Protein AF-A0A7L5AVE3-F1 (afdb_monomer_lite)

Radius of gyration: 14.56 Å; chains: 1; bounding box: 32×27×38 Å

Structure (mmCIF, N/CA/C/O backbone):
data_AF-A0A7L5AVE3-F1
#
_entry.id   AF-A0A7L5AVE3-F1
#
loop_
_atom_site.group_PDB
_atom_site.id
_atom_site.type_symbol
_atom_site.label_atom_id
_atom_site.label_alt_id
_atom_site.label_comp_id
_atom_site.label_asym_id
_atom_site.label_entity_id
_atom_site.label_seq_id
_atom_site.pdbx_PDB_ins_code
_atom_site.Cartn_x
_atom_site.Cartn_y
_atom_site.Cartn_z
_atom_site.occupancy
_atom_site.B_iso_or_equiv
_atom_site.auth_seq_id
_atom_site.auth_comp_id
_atom_site.auth_asym_id
_atom_site.auth_atom_id
_atom_site.pdbx_PDB_model_num
ATOM 1 N N . MET A 1 1 ? 0.271 -11.157 -12.450 1.00 32.31 1 MET A N 1
ATOM 2 C CA . MET A 1 1 ? 1.332 -10.731 -11.512 1.00 32.31 1 MET A CA 1
ATOM 3 C C . MET A 1 1 ? 2.029 -9.513 -12.102 1.00 32.31 1 MET A C 1
ATOM 5 O O . MET A 1 1 ? 2.931 -9.669 -12.912 1.00 32.31 1 MET A O 1
ATOM 9 N N . CYS A 1 2 ? 1.557 -8.308 -11.782 1.00 37.09 2 CYS A N 1
ATOM 10 C CA . CYS A 1 2 ? 2.180 -7.060 -12.227 1.00 37.09 2 CYS A CA 1
ATOM 11 C C . CYS A 1 2 ? 2.729 -6.367 -10.987 1.00 37.09 2 CYS A C 1
ATOM 13 O O . CYS A 1 2 ? 1.977 -6.069 -10.064 1.00 37.09 2 CYS A O 1
ATOM 15 N N . GLY A 1 3 ? 4.049 -6.240 -10.952 1.00 42.44 3 GLY A N 1
ATOM 16 C CA . GLY A 1 3 ? 4.828 -5.775 -9.820 1.00 42.44 3 GLY A CA 1
ATOM 17 C C . GLY A 1 3 ? 6.293 -5.938 -10.089 1.00 42.44 3 GLY A C 1
ATOM 18 O O . GLY A 1 3 ? 6.724 -7.070 -10.273 1.00 42.44 3 GLY A O 1
ATOM 19 N N . ALA A 1 4 ? 7.013 -4.830 -10.243 1.00 49.75 4 ALA A N 1
ATOM 20 C CA . ALA A 1 4 ? 8.411 -4.775 -10.685 1.00 49.75 4 ALA A CA 1
ATOM 21 C C . ALA A 1 4 ? 8.754 -5.462 -12.040 1.00 49.75 4 ALA A C 1
ATOM 23 O O . ALA A 1 4 ? 9.842 -5.262 -12.566 1.00 49.75 4 ALA A O 1
ATOM 24 N N . ALA A 1 5 ? 7.848 -6.224 -12.666 1.00 46.47 5 ALA A N 1
ATOM 25 C CA . ALA A 1 5 ? 8.139 -7.030 -13.858 1.00 46.47 5 ALA A CA 1
ATOM 26 C C . ALA A 1 5 ? 7.971 -6.315 -15.216 1.00 46.47 5 ALA A C 1
ATOM 28 O O . ALA A 1 5 ? 8.279 -6.914 -16.243 1.00 46.47 5 ALA A O 1
ATOM 29 N N . ILE A 1 6 ? 7.481 -5.069 -15.272 1.00 47.53 6 ILE A N 1
ATOM 30 C CA . ILE A 1 6 ? 7.156 -4.436 -16.567 1.00 47.53 6 ILE A CA 1
ATOM 31 C C . ILE A 1 6 ? 8.390 -3.884 -17.310 1.00 47.53 6 ILE A C 1
ATOM 33 O O . ILE A 1 6 ? 8.330 -3.768 -18.531 1.00 47.53 6 ILE A O 1
ATOM 37 N N . CYS A 1 7 ? 9.536 -3.655 -16.658 1.00 43.16 7 CYS A N 1
ATOM 38 C CA . CYS A 1 7 ? 10.687 -3.038 -17.344 1.00 43.16 7 CYS A CA 1
ATOM 39 C C . CYS A 1 7 ? 11.951 -3.908 -17.478 1.00 43.16 7 CYS A C 1
ATOM 41 O O . CYS A 1 7 ? 12.783 -3.627 -18.341 1.00 43.16 7 CYS A O 1
ATOM 43 N N . MET A 1 8 ? 12.117 -5.011 -16.739 1.00 45.31 8 MET A N 1
ATOM 44 C CA . MET A 1 8 ? 13.427 -5.694 -16.692 1.00 45.31 8 MET A CA 1
ATOM 45 C C . MET A 1 8 ? 13.840 -6.457 -17.974 1.00 45.31 8 MET A C 1
ATOM 47 O O . MET A 1 8 ? 14.956 -6.959 -18.050 1.00 45.31 8 MET A O 1
ATOM 51 N N . TRP A 1 9 ? 13.007 -6.501 -19.019 1.00 43.12 9 TRP A N 1
ATOM 52 C CA . TRP A 1 9 ? 13.384 -7.102 -20.310 1.00 43.12 9 TRP A CA 1
ATOM 53 C C . TRP A 1 9 ? 13.740 -6.095 -21.417 1.00 43.12 9 TRP A C 1
ATOM 55 O O . TRP A 1 9 ? 14.182 -6.516 -22.484 1.00 43.12 9 TRP A O 1
ATOM 65 N N . ARG A 1 10 ? 13.603 -4.775 -21.198 1.00 43.09 10 ARG A N 1
ATOM 66 C CA . ARG A 1 10 ? 13.800 -3.762 -22.262 1.00 43.09 10 ARG A CA 1
ATOM 67 C C . ARG A 1 10 ? 14.923 -2.742 -22.008 1.00 43.09 10 ARG A C 1
ATOM 69 O O . ARG A 1 10 ? 15.027 -1.776 -22.756 1.00 43.09 10 ARG A O 1
ATOM 76 N N . HIS A 1 11 ? 15.799 -2.946 -21.020 1.00 46.97 11 HIS A N 1
ATOM 77 C CA . HIS A 1 11 ? 16.812 -1.930 -20.664 1.00 46.97 11 HIS A CA 1
ATOM 78 C C . HIS A 1 11 ? 18.284 -2.361 -20.735 1.00 46.97 11 HIS A C 1
ATOM 80 O O . HIS A 1 11 ? 19.157 -1.500 -20.700 1.00 46.97 11 HIS A O 1
ATOM 86 N N . ALA A 1 12 ? 18.607 -3.636 -20.966 1.00 45.16 12 ALA A N 1
ATOM 87 C CA . ALA A 1 12 ? 20.004 -4.096 -20.968 1.00 45.16 12 ALA A CA 1
ATOM 88 C C . ALA A 1 12 ? 20.859 -3.652 -22.185 1.00 45.16 12 ALA A C 1
ATOM 90 O O . ALA A 1 12 ? 22.013 -4.053 -22.290 1.00 45.16 12 ALA A O 1
ATOM 91 N N . ALA A 1 13 ? 20.331 -2.846 -23.118 1.00 48.44 13 ALA A N 1
ATOM 92 C CA . ALA A 1 13 ? 20.991 -2.573 -24.402 1.00 48.44 13 ALA A CA 1
ATOM 93 C C . ALA A 1 13 ? 21.561 -1.151 -24.586 1.00 48.44 13 ALA A C 1
ATOM 95 O O . ALA A 1 13 ? 22.109 -0.886 -25.655 1.00 48.44 13 ALA A O 1
ATOM 96 N N . ARG A 1 14 ? 21.412 -0.209 -23.636 1.00 47.72 14 ARG A N 1
ATOM 97 C CA . ARG A 1 14 ? 21.667 1.219 -23.942 1.00 47.72 14 ARG A CA 1
ATOM 98 C C . ARG A 1 14 ? 22.361 2.097 -22.894 1.00 47.72 14 ARG A C 1
ATOM 100 O O . ARG A 1 14 ? 22.279 3.306 -23.018 1.00 47.72 14 ARG A O 1
ATOM 107 N N . GLY A 1 15 ? 23.114 1.517 -21.963 1.00 53.09 15 GLY A N 1
ATOM 108 C CA . GLY A 1 15 ? 24.324 2.148 -21.401 1.00 53.09 15 GLY A CA 1
ATOM 109 C C . GLY A 1 15 ? 24.234 3.464 -20.608 1.00 53.09 15 GLY A C 1
ATOM 110 O O . GLY A 1 15 ? 25.232 3.800 -19.992 1.00 53.09 15 GLY A O 1
ATOM 111 N N . ASP A 1 16 ? 23.103 4.162 -20.542 1.00 53.38 16 ASP A N 1
ATOM 112 C CA . ASP A 1 16 ? 22.892 5.367 -19.730 1.00 53.38 16 ASP A CA 1
ATOM 113 C C . ASP A 1 16 ? 21.445 5.376 -19.180 1.00 53.38 16 ASP A C 1
ATOM 115 O O . ASP A 1 16 ? 20.556 4.780 -19.787 1.00 53.38 16 ASP A O 1
ATOM 119 N N . ASP A 1 17 ? 21.226 6.041 -18.033 1.00 52.78 17 ASP A N 1
ATOM 120 C CA . ASP A 1 17 ? 19.947 6.291 -17.313 1.00 52.78 17 ASP A CA 1
ATOM 121 C C . ASP A 1 17 ? 19.435 5.321 -16.212 1.00 52.78 17 ASP A C 1
ATOM 123 O O . ASP A 1 17 ? 18.315 5.486 -15.717 1.00 52.78 17 ASP A O 1
ATOM 127 N N . ASP A 1 18 ? 20.234 4.375 -15.702 1.00 53.53 18 ASP A N 1
ATOM 128 C CA . ASP A 1 18 ? 19.769 3.412 -14.668 1.00 53.53 18 ASP A CA 1
ATOM 129 C C . ASP A 1 18 ? 19.253 4.093 -13.371 1.00 53.53 18 ASP A C 1
ATOM 131 O O . ASP A 1 18 ? 18.239 3.694 -12.795 1.00 53.53 18 ASP A O 1
ATOM 135 N N . HIS A 1 19 ? 19.892 5.184 -12.922 1.00 56.19 19 HIS A N 1
ATOM 136 C CA . HIS A 1 19 ? 19.535 5.850 -11.658 1.00 56.19 19 HIS A CA 1
ATOM 137 C C . HIS A 1 19 ? 18.272 6.726 -11.744 1.00 56.19 19 HIS A C 1
ATOM 139 O O . HIS A 1 19 ? 17.438 6.711 -10.827 1.00 56.19 19 HIS A O 1
ATOM 145 N N . GLN A 1 20 ? 18.107 7.486 -12.835 1.00 60.66 20 GLN A N 1
ATOM 146 C CA . GLN A 1 20 ? 16.886 8.270 -13.046 1.00 60.66 20 GLN A CA 1
ATOM 147 C C . GLN A 1 20 ? 15.697 7.341 -13.291 1.00 60.66 20 GLN A C 1
ATOM 149 O O . GLN A 1 20 ? 14.629 7.562 -12.719 1.00 60.66 20 GLN A O 1
ATOM 154 N N . THR A 1 21 ? 15.910 6.246 -14.025 1.00 69.00 21 THR A N 1
ATOM 155 C CA . THR A 1 21 ? 14.882 5.231 -14.286 1.00 69.00 21 THR A CA 1
ATOM 156 C C . THR A 1 21 ? 14.379 4.599 -12.989 1.00 69.00 21 THR A C 1
ATOM 158 O O . THR A 1 21 ? 13.177 4.631 -12.737 1.00 69.00 21 THR A O 1
ATOM 161 N N . ARG A 1 22 ? 15.273 4.161 -12.087 1.00 70.12 22 ARG A N 1
ATOM 162 C CA . ARG A 1 22 ? 14.869 3.630 -10.768 1.00 70.12 22 ARG A CA 1
ATOM 163 C C . ARG A 1 22 ? 14.072 4.631 -9.936 1.00 70.12 22 ARG A C 1
ATOM 165 O O . ARG A 1 22 ? 13.112 4.260 -9.265 1.00 70.12 22 ARG A O 1
ATOM 172 N N . SER A 1 23 ? 14.457 5.906 -9.969 1.00 73.44 23 SER A N 1
ATOM 173 C CA . SER A 1 23 ? 13.751 6.961 -9.232 1.00 73.44 23 SER A CA 1
ATOM 174 C C . SER A 1 23 ? 12.354 7.233 -9.808 1.00 73.44 23 SER A C 1
ATOM 176 O O . SER A 1 23 ? 11.411 7.492 -9.053 1.00 73.44 23 SER A O 1
ATOM 178 N N . VAL A 1 24 ? 12.209 7.153 -11.134 1.00 77.31 24 VAL A N 1
ATOM 179 C CA . VAL A 1 24 ? 10.928 7.276 -11.843 1.00 77.31 24 VAL A CA 1
ATOM 180 C C . VAL A 1 24 ? 10.030 6.073 -11.555 1.00 77.31 24 VAL A C 1
ATOM 182 O O . VAL A 1 24 ? 8.879 6.271 -11.166 1.00 77.31 24 VAL A O 1
ATOM 185 N N . GLU A 1 25 ? 10.551 4.851 -11.653 1.00 78.81 25 GLU A N 1
ATOM 186 C CA . GLU A 1 25 ? 9.823 3.616 -11.333 1.00 78.81 25 GLU A CA 1
ATOM 187 C C . GLU A 1 25 ? 9.346 3.615 -9.879 1.00 78.8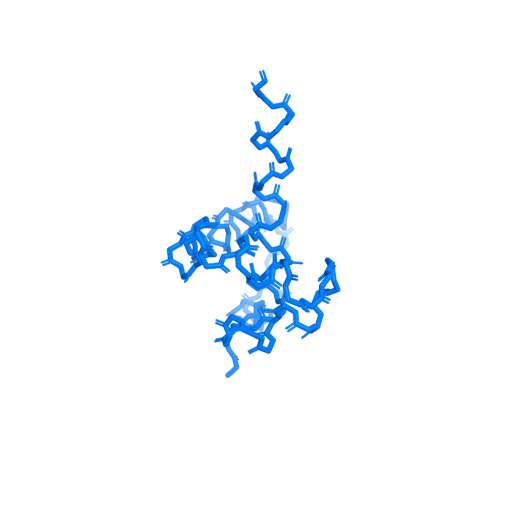1 25 GLU A C 1
ATOM 189 O O . GLU A 1 25 ? 8.153 3.465 -9.624 1.00 78.81 25 GLU A O 1
ATOM 194 N N . ALA A 1 26 ? 10.220 3.957 -8.927 1.00 81.00 26 ALA A N 1
ATOM 195 C CA . ALA A 1 26 ? 9.842 4.088 -7.522 1.00 81.00 26 ALA A CA 1
ATOM 196 C C . ALA A 1 26 ? 8.795 5.192 -7.285 1.00 81.00 26 ALA A C 1
ATOM 198 O O . ALA A 1 26 ? 8.039 5.150 -6.313 1.00 81.00 26 ALA A O 1
ATOM 199 N N . ARG A 1 27 ? 8.728 6.230 -8.130 1.00 81.56 27 ARG A N 1
ATOM 200 C CA . ARG A 1 27 ? 7.652 7.233 -8.056 1.00 81.56 27 ARG A CA 1
ATOM 201 C C . ARG A 1 27 ? 6.329 6.664 -8.562 1.00 81.56 27 ARG A C 1
ATOM 203 O O . ARG A 1 27 ? 5.303 6.918 -7.934 1.00 81.56 27 ARG A O 1
ATOM 210 N N . ILE A 1 28 ? 6.358 5.919 -9.663 1.00 85.12 28 ILE A N 1
ATOM 211 C CA . ILE A 1 28 ? 5.178 5.272 -10.248 1.00 85.12 28 ILE A CA 1
ATOM 212 C C . ILE A 1 28 ? 4.623 4.229 -9.277 1.00 85.12 28 ILE A C 1
ATOM 214 O O . ILE A 1 28 ? 3.442 4.292 -8.941 1.00 85.12 28 ILE A O 1
ATOM 218 N N . ASP A 1 29 ? 5.472 3.357 -8.736 1.00 85.62 29 ASP A N 1
ATOM 219 C CA . ASP A 1 29 ? 5.078 2.321 -7.778 1.00 85.62 29 ASP A CA 1
ATOM 220 C C . ASP A 1 29 ? 4.379 2.917 -6.552 1.00 85.62 29 ASP A C 1
ATOM 222 O O . ASP A 1 29 ? 3.335 2.429 -6.120 1.00 85.62 29 ASP A O 1
ATOM 226 N N . ARG A 1 30 ? 4.891 4.039 -6.031 1.00 85.75 30 ARG A N 1
ATOM 227 C CA . ARG A 1 30 ? 4.256 4.766 -4.922 1.00 85.75 30 ARG A CA 1
ATOM 228 C C . ARG A 1 30 ? 2.899 5.353 -5.298 1.00 85.75 30 ARG A C 1
ATOM 230 O O . ARG A 1 30 ? 1.968 5.281 -4.502 1.00 85.75 30 ARG A O 1
ATOM 237 N N . GLN A 1 31 ? 2.764 5.928 -6.493 1.00 87.12 31 GLN A N 1
ATOM 238 C CA . GLN A 1 31 ? 1.480 6.463 -6.959 1.00 87.12 31 GLN A CA 1
ATOM 239 C C . GLN A 1 31 ? 0.433 5.357 -7.114 1.00 87.12 31 GLN A C 1
ATOM 241 O O . GLN A 1 31 ? -0.707 5.533 -6.681 1.00 87.12 31 GLN A O 1
ATOM 246 N N . VAL A 1 32 ? 0.827 4.214 -7.679 1.00 87.31 32 VAL A N 1
ATOM 247 C CA . VAL A 1 32 ? -0.029 3.027 -7.791 1.00 87.31 32 VAL A CA 1
ATOM 248 C C . VAL A 1 32 ? -0.430 2.539 -6.398 1.00 87.31 32 VAL A C 1
ATOM 250 O O . VAL A 1 32 ? -1.617 2.354 -6.133 1.00 87.31 32 VAL A O 1
ATOM 253 N N . ALA A 1 33 ? 0.529 2.412 -5.481 1.00 87.94 33 ALA A N 1
ATOM 254 C CA . ALA A 1 33 ? 0.274 1.954 -4.122 1.00 87.94 33 ALA A CA 1
ATOM 255 C C . ALA A 1 33 ? -0.690 2.872 -3.352 1.00 87.94 33 ALA A C 1
ATOM 257 O O . ALA A 1 33 ? -1.637 2.383 -2.743 1.00 87.94 33 ALA A O 1
ATOM 258 N N . CYS A 1 34 ? -0.521 4.195 -3.440 1.00 89.25 34 CYS A N 1
ATOM 259 C CA . CYS A 1 34 ? -1.434 5.166 -2.824 1.00 89.25 34 CYS A CA 1
ATOM 260 C C . CYS A 1 34 ? -2.841 5.177 -3.438 1.00 89.25 34 CYS A C 1
ATOM 262 O O . CYS A 1 34 ? -3.768 5.685 -2.811 1.00 89.25 34 CYS A O 1
ATOM 264 N N . ARG A 1 35 ? -3.010 4.661 -4.662 1.00 89.88 35 ARG A N 1
ATOM 265 C CA . ARG A 1 35 ? -4.318 4.559 -5.323 1.00 89.88 35 ARG A CA 1
ATOM 266 C C . ARG A 1 35 ? -5.043 3.256 -4.990 1.00 89.88 35 ARG A C 1
ATOM 268 O O . ARG A 1 35 ? -6.269 3.251 -4.976 1.00 89.88 35 ARG A O 1
ATOM 275 N N . LEU A 1 36 ? -4.299 2.180 -4.735 1.00 87.50 36 LEU A N 1
ATOM 276 C CA . LEU A 1 36 ? -4.846 0.865 -4.383 1.00 87.50 36 LEU A CA 1
ATOM 277 C C . LEU A 1 36 ? -5.083 0.704 -2.877 1.00 87.50 36 LEU A C 1
ATOM 279 O O . LEU A 1 36 ? -6.058 0.080 -2.476 1.00 87.50 36 LEU A O 1
ATOM 283 N N . ILE A 1 37 ? -4.219 1.282 -2.041 1.00 88.50 37 ILE A N 1
ATOM 284 C CA . ILE A 1 37 ? -4.314 1.176 -0.586 1.00 88.50 37 ILE A CA 1
ATOM 285 C C . ILE A 1 37 ? -4.852 2.485 -0.010 1.00 88.50 37 ILE A C 1
ATOM 287 O O . ILE A 1 37 ? -4.209 3.535 -0.087 1.00 88.50 37 ILE A O 1
ATOM 291 N N . THR A 1 38 ? -6.007 2.412 0.654 1.00 89.62 38 THR A N 1
ATOM 292 C CA . THR A 1 38 ? -6.502 3.529 1.466 1.00 89.62 38 THR A CA 1
ATOM 293 C C . THR A 1 38 ? -5.861 3.508 2.862 1.00 89.62 38 THR A C 1
ATOM 295 O O . THR A 1 38 ? -5.615 2.429 3.408 1.00 89.62 38 THR A O 1
ATOM 298 N N . PRO A 1 39 ? -5.634 4.672 3.504 1.00 87.50 39 PRO A N 1
ATOM 299 C CA . PRO A 1 39 ? -5.080 4.717 4.861 1.00 87.50 39 PRO A CA 1
ATOM 300 C C . PRO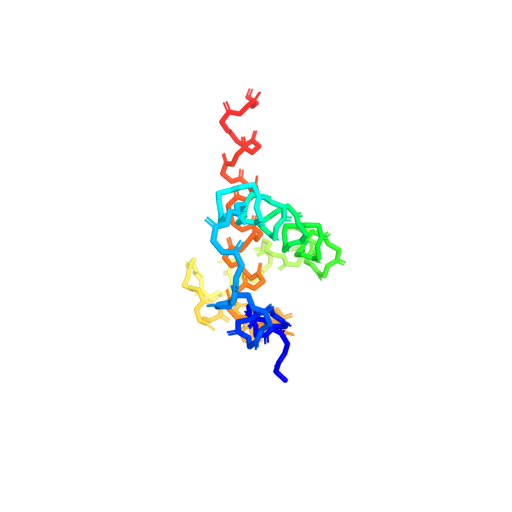 A 1 39 ? -5.920 3.956 5.896 1.00 87.50 39 PRO A C 1
ATOM 302 O O . PRO A 1 39 ? -5.368 3.390 6.836 1.00 87.50 39 PRO A O 1
ATOM 305 N N . GLY A 1 40 ? -7.248 3.938 5.727 1.00 87.69 40 GLY A N 1
ATOM 306 C CA . GLY A 1 40 ? -8.168 3.208 6.601 1.00 87.69 40 GLY A CA 1
ATOM 307 C C . GLY A 1 40 ? -8.029 1.692 6.463 1.00 87.69 40 GLY A C 1
ATOM 308 O O . GLY A 1 40 ? -7.858 1.013 7.472 1.00 87.69 40 GLY A O 1
ATOM 309 N N . ALA A 1 41 ? -8.022 1.177 5.228 1.00 87.31 41 ALA A N 1
ATOM 310 C CA . ALA A 1 41 ? -7.833 -0.252 4.965 1.00 87.31 41 ALA A CA 1
ATOM 311 C C . ALA A 1 41 ? -6.467 -0.740 5.468 1.00 87.31 41 ALA A C 1
ATOM 313 O O . ALA A 1 41 ? -6.382 -1.774 6.123 1.00 87.31 41 ALA A O 1
ATOM 314 N N . TYR A 1 42 ? -5.414 0.051 5.246 1.00 88.12 42 TYR A N 1
ATOM 315 C CA . TYR A 1 42 ? -4.072 -0.270 5.728 1.00 88.12 42 TYR A CA 1
ATOM 316 C C . TYR A 1 42 ? -4.001 -0.367 7.259 1.00 88.12 42 TYR A C 1
ATOM 318 O O . TYR A 1 42 ? -3.441 -1.322 7.787 1.00 88.12 42 TYR A O 1
ATOM 326 N N . ARG A 1 43 ? -4.610 0.583 7.986 1.00 86.81 43 ARG A N 1
ATOM 327 C CA . ARG A 1 43 ? -4.656 0.549 9.459 1.00 86.81 43 ARG A CA 1
ATOM 328 C C . ARG A 1 43 ? -5.477 -0.619 9.999 1.00 86.81 43 ARG A C 1
ATOM 330 O O . ARG A 1 43 ? -5.091 -1.202 11.005 1.00 86.81 43 ARG A O 1
ATOM 337 N N . ALA A 1 44 ? -6.597 -0.941 9.351 1.00 87.00 44 ALA A N 1
ATOM 338 C CA . ALA A 1 44 ? -7.416 -2.087 9.729 1.00 87.00 44 ALA A CA 1
ATOM 339 C C . ALA A 1 44 ? -6.636 -3.399 9.556 1.00 87.00 44 ALA A C 1
ATOM 341 O O . ALA A 1 44 ? -6.608 -4.212 10.473 1.00 87.00 44 ALA A O 1
ATOM 342 N N . ALA A 1 45 ? -5.927 -3.556 8.434 1.00 87.62 45 ALA A N 1
ATOM 343 C CA . ALA A 1 45 ? -5.070 -4.711 8.195 1.00 87.62 45 ALA A CA 1
ATOM 344 C C . ALA A 1 45 ? -3.901 -4.782 9.198 1.00 87.62 45 ALA A C 1
ATOM 346 O O . ALA A 1 45 ? -3.659 -5.836 9.777 1.00 87.62 45 ALA A O 1
ATOM 347 N N . GLU A 1 46 ? -3.218 -3.666 9.493 1.00 85.88 46 GLU A N 1
ATOM 348 C CA . GLU A 1 46 ? -2.154 -3.634 10.517 1.00 85.88 46 GLU A CA 1
ATOM 349 C C . GLU A 1 46 ? -2.647 -4.034 11.913 1.00 85.88 46 GLU A C 1
ATOM 351 O O . GLU A 1 46 ? -1.899 -4.6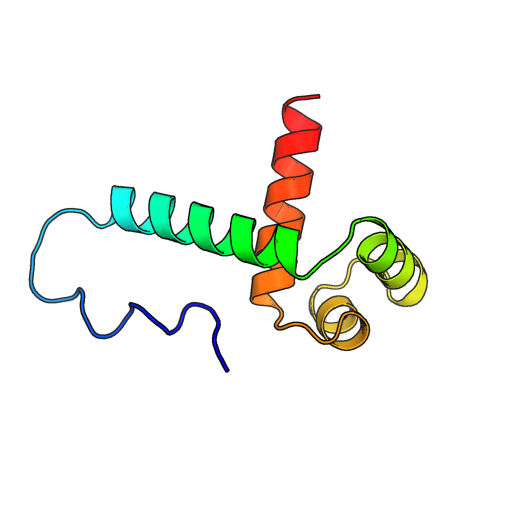68 12.656 1.00 85.88 46 GLU A O 1
ATOM 356 N N . ALA A 1 47 ? -3.890 -3.702 12.266 1.00 87.12 47 ALA A N 1
ATOM 357 C CA . ALA A 1 47 ? -4.487 -4.105 13.536 1.00 87.12 47 ALA A CA 1
ATOM 358 C C . ALA A 1 47 ? -4.843 -5.603 13.595 1.00 87.12 47 ALA A C 1
ATOM 360 O O . ALA A 1 47 ? -4.934 -6.152 14.690 1.00 87.12 47 ALA A O 1
ATOM 361 N N . LEU A 1 48 ? -5.051 -6.252 12.443 1.00 84.62 48 LEU A N 1
ATOM 362 C CA . LEU A 1 48 ? -5.445 -7.660 12.353 1.00 84.62 48 LEU A CA 1
ATOM 363 C C . LEU A 1 48 ? -4.251 -8.617 12.327 1.00 84.62 48 LEU A C 1
ATOM 365 O O . LEU A 1 48 ? -4.291 -9.649 12.990 1.00 84.62 48 LEU A O 1
ATOM 369 N N . VAL A 1 49 ? -3.207 -8.296 11.556 1.00 82.31 49 VAL A N 1
ATOM 370 C CA . VAL A 1 49 ? -2.128 -9.255 11.246 1.00 82.31 49 VAL A CA 1
ATOM 371 C C . VAL A 1 49 ? -0.731 -8.809 11.670 1.00 82.31 49 VAL A C 1
ATOM 373 O O . VAL A 1 49 ? 0.256 -9.446 11.295 1.00 82.31 49 VAL A O 1
ATOM 376 N N . GLU A 1 50 ? -0.639 -7.729 12.454 1.00 71.56 50 GLU A N 1
ATOM 377 C CA . GLU A 1 50 ? 0.624 -7.088 12.843 1.00 71.56 50 GLU A CA 1
ATOM 378 C C . GLU A 1 50 ? 1.428 -6.596 11.599 1.00 71.56 50 GLU A C 1
ATOM 380 O O . GLU A 1 50 ? 1.021 -6.814 10.454 1.00 71.56 50 GLU A O 1
ATOM 385 N N . PRO A 1 51 ? 2.559 -5.861 11.718 1.00 74.12 51 PRO A N 1
ATOM 386 C CA . PRO A 1 51 ? 3.199 -5.204 10.566 1.00 74.12 51 PRO A CA 1
ATOM 387 C C . PRO A 1 51 ? 4.021 -6.157 9.664 1.00 74.12 51 PRO A C 1
ATOM 389 O O . PRO A 1 51 ? 5.042 -5.762 9.072 1.00 74.12 51 PRO A O 1
ATOM 392 N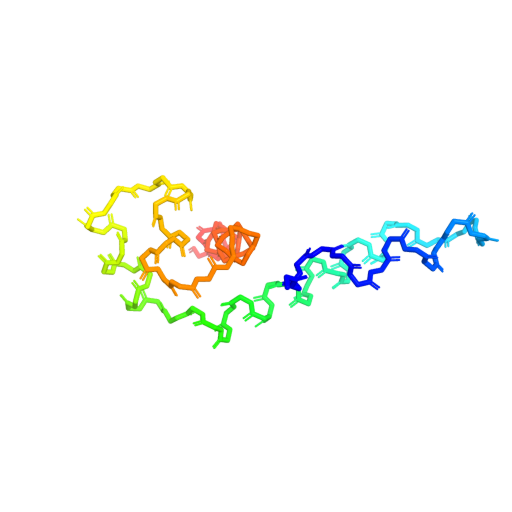 N . HIS A 1 52 ? 3.583 -7.414 9.546 1.00 82.06 52 HIS A N 1
ATOM 393 C CA . HIS A 1 52 ? 4.189 -8.440 8.710 1.00 82.06 52 HIS A CA 1
ATOM 394 C C . HIS A 1 52 ? 3.774 -8.266 7.239 1.00 82.06 52 HIS A C 1
ATOM 396 O O . HIS A 1 52 ? 2.604 -8.386 6.877 1.00 82.06 52 HIS A O 1
ATOM 402 N N . LEU A 1 53 ? 4.750 -8.015 6.357 1.00 77.38 53 LEU A N 1
ATOM 403 C CA . LEU A 1 53 ? 4.513 -7.659 4.946 1.00 77.38 53 LEU A CA 1
ATOM 404 C C . LEU A 1 53 ? 3.670 -8.684 4.184 1.00 77.38 53 LEU A C 1
ATOM 406 O O . LEU A 1 53 ? 2.803 -8.298 3.404 1.00 77.38 53 LEU A O 1
ATOM 410 N N . GLY A 1 54 ? 3.943 -9.973 4.398 1.00 77.75 54 GLY A N 1
ATOM 411 C CA . GLY A 1 54 ? 3.236 -11.047 3.705 1.00 77.75 54 GLY A CA 1
ATOM 412 C C . GLY A 1 54 ? 1.792 -11.198 4.172 1.00 77.75 54 GLY A C 1
ATOM 413 O O . GLY A 1 54 ? 0.922 -11.455 3.353 1.00 77.75 54 GLY A O 1
ATOM 414 N N . ALA A 1 55 ? 1.527 -10.976 5.460 1.00 81.81 55 ALA A N 1
ATOM 415 C CA . ALA A 1 55 ? 0.174 -11.094 5.993 1.00 81.81 55 ALA A CA 1
ATOM 416 C C . ALA A 1 55 ? -0.673 -9.897 5.547 1.00 81.81 55 ALA A C 1
ATOM 418 O O . ALA A 1 55 ? -1.767 -10.063 5.028 1.00 81.81 55 ALA A O 1
ATOM 419 N N . LEU A 1 56 ? -0.104 -8.692 5.609 1.00 84.31 56 LEU A N 1
ATOM 420 C CA . LEU A 1 56 ? -0.743 -7.481 5.100 1.00 84.31 56 LEU A CA 1
ATOM 421 C C . LEU A 1 56 ? -1.050 -7.546 3.595 1.00 84.31 56 LEU A C 1
ATOM 423 O O . LEU A 1 56 ? -2.046 -6.986 3.159 1.00 84.31 56 LEU A O 1
ATOM 427 N N . ALA A 1 57 ? -0.199 -8.194 2.794 1.00 85.94 57 ALA A N 1
ATOM 428 C CA . ALA A 1 57 ? -0.450 -8.392 1.365 1.00 85.94 57 ALA A CA 1
ATOM 429 C C . ALA A 1 57 ? -1.691 -9.268 1.118 1.00 85.94 57 ALA A C 1
ATOM 431 O O . ALA A 1 57 ? -2.498 -8.954 0.248 1.00 85.94 57 ALA A O 1
ATOM 432 N N . VAL A 1 58 ? -1.857 -10.324 1.921 1.00 86.81 58 VAL A N 1
ATOM 433 C CA . VAL A 1 58 ? -3.038 -11.197 1.879 1.00 86.81 58 VAL A CA 1
ATOM 434 C C . VAL A 1 58 ? -4.289 -10.438 2.324 1.00 86.81 58 VAL A C 1
ATOM 436 O O . VAL A 1 58 ? -5.276 -10.437 1.598 1.00 86.81 58 VAL A O 1
ATOM 439 N N . GLU A 1 59 ? -4.235 -9.731 3.455 1.00 88.75 59 GLU A N 1
ATOM 440 C CA . GLU A 1 59 ? -5.393 -8.992 3.987 1.00 88.75 59 GLU A CA 1
ATOM 441 C C . GLU A 1 59 ? -5.857 -7.847 3.082 1.00 88.75 59 GLU A C 1
ATOM 443 O O . GLU A 1 59 ? -7.047 -7.562 2.982 1.00 88.75 59 GLU A O 1
ATOM 448 N N . LEU A 1 60 ? -4.918 -7.164 2.427 1.00 85.94 60 LEU A N 1
ATOM 449 C CA . LEU A 1 60 ? -5.229 -6.058 1.523 1.00 85.94 60 LEU A CA 1
ATOM 450 C C . LEU A 1 60 ? -5.562 -6.530 0.100 1.00 85.94 60 LEU A C 1
ATOM 452 O O . LEU A 1 60 ? -5.882 -5.685 -0.732 1.00 85.94 60 LEU A O 1
ATOM 456 N N . ASP A 1 61 ? -5.461 -7.834 -0.181 1.00 89.94 61 ASP A N 1
ATOM 457 C CA . ASP A 1 61 ? -5.553 -8.424 -1.524 1.00 89.94 61 ASP A CA 1
ATOM 458 C C . ASP A 1 61 ? -4.676 -7.680 -2.551 1.00 89.94 61 ASP A C 1
ATOM 460 O O . ASP A 1 61 ? -5.060 -7.375 -3.682 1.00 89.94 61 ASP A O 1
ATOM 464 N N . VAL A 1 62 ? -3.457 -7.333 -2.128 1.00 85.69 62 VAL A N 1
ATOM 465 C CA . VAL A 1 62 ? -2.472 -6.659 -2.976 1.00 85.69 62 VAL A CA 1
ATOM 466 C C . VAL A 1 62 ? -1.151 -7.412 -2.966 1.00 85.69 62 VAL A C 1
ATOM 468 O O . VAL A 1 62 ? -0.745 -7.980 -1.954 1.00 85.69 62 VAL A O 1
ATOM 471 N N . PRO A 1 63 ? -0.385 -7.362 -4.062 1.00 85.19 63 PRO A N 1
ATOM 472 C CA . PRO A 1 63 ? 0.962 -7.907 -4.062 1.00 85.19 63 PRO A CA 1
ATOM 473 C C . PRO A 1 63 ? 1.878 -7.257 -3.005 1.00 85.19 63 PRO A C 1
ATOM 475 O O . PRO A 1 63 ? 1.823 -6.049 -2.770 1.00 85.19 63 PRO A O 1
ATOM 478 N N . SER A 1 64 ? 2.833 -8.017 -2.462 1.00 85.69 64 SER A N 1
ATOM 479 C CA . SER A 1 64 ? 3.763 -7.535 -1.423 1.00 85.69 64 SER A CA 1
ATOM 480 C C . SER A 1 64 ? 4.586 -6.299 -1.818 1.00 85.69 64 SER A C 1
ATOM 482 O O . SER A 1 64 ? 4.948 -5.502 -0.953 1.00 85.69 64 SER A O 1
ATOM 484 N N . TRP A 1 65 ? 4.873 -6.105 -3.111 1.00 83.12 65 TRP A N 1
ATOM 485 C CA . TRP A 1 65 ? 5.604 -4.928 -3.602 1.00 83.12 65 TRP A CA 1
ATOM 486 C C . TRP A 1 65 ? 4.777 -3.633 -3.493 1.00 83.12 65 TRP A C 1
ATOM 488 O O . TRP A 1 65 ? 5.339 -2.584 -3.186 1.00 83.12 65 TRP A O 1
ATOM 498 N N . ILE A 1 66 ? 3.446 -3.705 -3.651 1.00 86.81 66 ILE A N 1
ATOM 499 C CA . ILE A 1 66 ? 2.534 -2.568 -3.439 1.00 86.81 66 ILE A CA 1
ATOM 500 C C . ILE A 1 66 ? 2.577 -2.138 -1.973 1.00 86.81 66 ILE A C 1
ATOM 502 O O . ILE A 1 66 ? 2.700 -0.953 -1.664 1.00 86.81 66 ILE A O 1
ATOM 506 N N . ASN A 1 67 ? 2.539 -3.112 -1.065 1.00 87.88 67 ASN A N 1
ATOM 507 C CA . ASN A 1 67 ? 2.638 -2.863 0.367 1.00 87.88 67 ASN A CA 1
ATOM 508 C C . ASN A 1 67 ? 3.992 -2.221 0.741 1.00 87.88 67 ASN A C 1
ATOM 510 O O . ASN A 1 67 ? 4.039 -1.229 1.470 1.00 87.88 67 ASN A O 1
ATOM 514 N N . LEU A 1 68 ? 5.097 -2.718 0.173 1.00 88.88 68 LEU A N 1
ATOM 515 C CA . LEU A 1 68 ? 6.427 -2.131 0.360 1.00 88.88 68 LEU A CA 1
ATOM 516 C C . LEU A 1 68 ? 6.473 -0.656 -0.087 1.00 88.88 68 LEU A C 1
ATOM 518 O O . LEU A 1 68 ? 6.905 0.204 0.686 1.00 88.88 68 LEU A O 1
ATOM 522 N N . ALA A 1 69 ? 5.977 -0.356 -1.292 1.00 88.81 69 ALA A N 1
ATOM 523 C CA . ALA A 1 69 ? 5.939 1.001 -1.840 1.00 88.81 69 ALA A CA 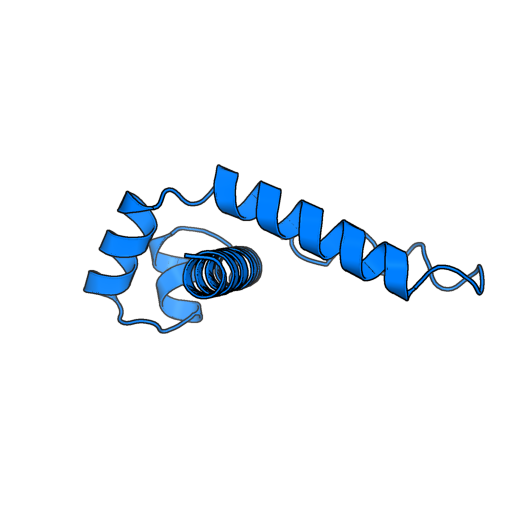1
ATOM 524 C C . ALA A 1 69 ? 5.052 1.947 -1.004 1.00 88.81 69 ALA A C 1
ATOM 526 O O . ALA A 1 69 ? 5.399 3.114 -0.775 1.00 88.81 69 ALA A O 1
ATOM 527 N N . TYR A 1 70 ? 3.930 1.443 -0.480 1.00 88.19 70 TYR A N 1
ATOM 528 C CA . TYR A 1 70 ? 3.061 2.207 0.416 1.00 88.19 70 TYR A CA 1
ATOM 529 C C . TYR A 1 70 ? 3.750 2.525 1.750 1.00 88.19 70 TYR A C 1
ATOM 531 O O . TYR A 1 70 ? 3.769 3.680 2.185 1.00 88.19 70 TYR A O 1
ATOM 539 N N . ARG A 1 71 ? 4.402 1.535 2.376 1.00 87.94 71 ARG A N 1
ATOM 540 C CA . ARG A 1 71 ? 5.165 1.728 3.622 1.00 87.94 71 ARG A CA 1
ATOM 541 C C . ARG A 1 71 ? 6.306 2.720 3.460 1.00 87.94 71 ARG A C 1
ATOM 543 O O . ARG A 1 71 ? 6.534 3.533 4.357 1.00 87.94 71 ARG A O 1
ATOM 550 N N . GLU A 1 72 ? 7.018 2.674 2.338 1.00 88.56 72 GLU A N 1
ATOM 551 C CA . GLU A 1 72 ? 8.066 3.650 2.041 1.00 88.56 72 GLU A CA 1
ATOM 552 C C . GLU A 1 72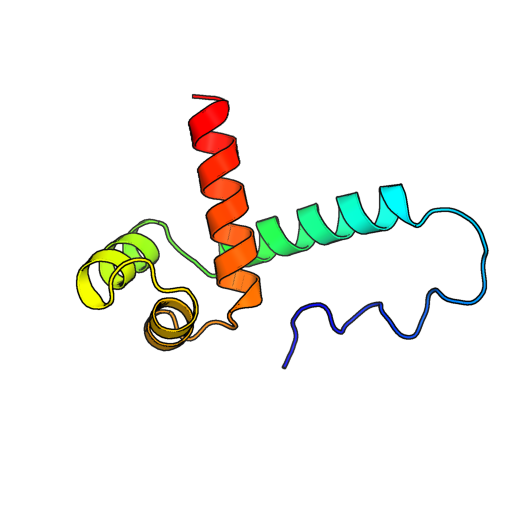 ? 7.488 5.071 1.955 1.00 88.56 72 GLU A C 1
ATOM 554 O O . GLU A 1 72 ? 8.051 6.013 2.518 1.00 88.56 72 GLU A O 1
ATOM 559 N N . THR A 1 73 ? 6.318 5.220 1.332 1.00 88.38 73 THR A N 1
ATOM 560 C CA . THR A 1 73 ? 5.606 6.502 1.253 1.00 88.38 73 THR A CA 1
ATOM 561 C C . THR A 1 73 ? 5.203 7.016 2.635 1.00 88.38 73 THR A C 1
ATOM 563 O O . THR A 1 73 ? 5.446 8.182 2.948 1.00 88.38 73 THR A O 1
ATOM 566 N N . LEU A 1 74 ? 4.662 6.150 3.500 1.00 86.31 74 LEU A N 1
ATOM 567 C CA . LEU A 1 74 ? 4.330 6.509 4.882 1.00 86.31 74 LEU A CA 1
ATOM 568 C C . LEU A 1 74 ? 5.564 6.938 5.683 1.00 86.31 74 LEU A C 1
ATOM 570 O O . LEU A 1 74 ? 5.499 7.924 6.415 1.00 86.31 74 LEU A O 1
ATOM 574 N N . ARG A 1 75 ? 6.690 6.224 5.547 1.00 85.00 75 ARG A N 1
ATOM 575 C CA . ARG A 1 75 ? 7.950 6.594 6.211 1.00 85.00 75 ARG A CA 1
ATOM 576 C C . ARG A 1 75 ? 8.432 7.964 5.748 1.00 85.00 75 ARG A C 1
ATOM 578 O O . ARG A 1 75 ? 8.769 8.784 6.591 1.00 85.00 75 ARG A O 1
ATOM 585 N N . ARG A 1 76 ? 8.407 8.240 4.441 1.00 82.06 76 ARG A N 1
ATOM 586 C CA . ARG A 1 76 ? 8.799 9.550 3.895 1.00 82.06 76 ARG A CA 1
ATOM 587 C C . ARG A 1 76 ? 7.906 10.679 4.408 1.00 82.06 76 ARG A C 1
ATOM 589 O O . ARG A 1 76 ? 8.435 11.691 4.844 1.00 82.06 76 ARG A O 1
ATOM 596 N N . HIS A 1 77 ? 6.584 10.503 4.427 1.00 79.12 77 HIS A N 1
ATOM 597 C CA . HIS A 1 77 ? 5.687 11.532 4.965 1.00 79.12 77 HIS A CA 1
ATOM 598 C C . HIS A 1 77 ? 5.860 11.752 6.472 1.00 79.12 77 HIS A C 1
ATOM 600 O O . HIS A 1 77 ? 5.790 12.888 6.912 1.00 79.12 77 HIS A O 1
ATOM 606 N N . LYS A 1 78 ? 6.144 10.701 7.254 1.00 70.88 78 LYS A N 1
ATOM 607 C CA . LYS A 1 78 ? 6.460 10.832 8.689 1.00 70.88 78 LYS A CA 1
ATOM 608 C C . LYS A 1 78 ? 7.799 11.520 8.969 1.00 70.88 78 LYS A C 1
ATOM 610 O O . LYS A 1 78 ? 7.990 11.996 10.073 1.00 70.88 78 LYS A O 1
ATOM 615 N N . ILE A 1 79 ? 8.733 11.507 8.017 1.00 66.69 79 ILE A N 1
ATOM 616 C CA . ILE A 1 79 ? 10.030 12.197 8.135 1.00 66.69 79 ILE A CA 1
ATOM 617 C C . ILE A 1 79 ? 9.895 13.688 7.785 1.00 66.69 79 ILE A C 1
ATOM 619 O O . ILE A 1 79 ? 10.685 14.500 8.250 1.00 66.69 79 ILE A O 1
ATOM 623 N N . VAL A 1 80 ? 8.928 14.038 6.934 1.00 54.31 80 VAL A N 1
ATOM 624 C CA . VAL A 1 80 ? 8.709 15.409 6.440 1.00 54.31 80 VAL A CA 1
ATOM 625 C C . VAL A 1 80 ? 7.657 16.171 7.270 1.00 54.31 80 VAL A C 1
ATOM 627 O O . VAL A 1 80 ? 7.536 17.383 7.113 1.00 54.31 80 VAL A O 1
ATOM 630 N N . ALA A 1 81 ? 6.914 15.483 8.141 1.00 46.50 81 ALA A N 1
ATOM 631 C CA . ALA A 1 81 ? 5.944 16.053 9.081 1.00 46.50 81 ALA A CA 1
ATOM 632 C C . ALA A 1 81 ? 6.565 16.248 10.469 1.00 46.50 81 ALA A C 1
ATOM 634 O O . ALA A 1 81 ? 6.214 17.258 11.115 1.00 46.50 81 ALA A O 1
#

pLDDT: mean 74.04, std 17.15, range [32.31, 89.94]

Foldseek 3Di:
DDAPPPPPVPPPPDDDDPVVVVVVVLVVLLVVLPVLDDPVQQVVQCVVPPPDLVSSCVSSVHDSRSVVSPVVVVVVVVVVD

Secondary structure (DSSP, 8-state):
--SS-SSTTS-TTS-S-HHHHHHHHHHHHHHHHHHH--HHHHHHHHHHHTT-HHHHHHHTTS-HHHHHHHHHHHHHHHHH-

Sequence (81 aa):
MCGAAICMWRHAARGDDDHQTRSVEARIDRQVACRLITPGAYRAAEALVEPHLGALAVELDVPSWINLAYRETLRRHKIVA